Protein AF-A0A0G1K7I0-F1 (afdb_monomer_lite)

InterPro domains:
  IPR000612 Proteolipid membrane potential modulator [PF01679] (35-81)
  IPR000612 Proteolipid membrane potential modulator [PS01309] (39-54)
  IPR000612 Proteolipid membrane potential modulator [PTHR21659] (35-82)

Structure (mmCIF, N/CA/C/O backbone):
data_AF-A0A0G1K7I0-F1
#
_entry.id   AF-A0A0G1K7I0-F1
#
loop_
_atom_site.group_PDB
_atom_site.id
_atom_site.type_symbol
_atom_site.label_atom_id
_atom_site.label_alt_id
_atom_site.label_comp_id
_atom_site.label_asym_id
_atom_site.label_entity_id
_atom_site.label_seq_id
_atom_site.pdbx_PDB_ins_code
_atom_site.Cartn_x
_atom_site.Cartn_y
_atom_site.Cartn_z
_atom_site.occupancy
_atom_site.B_iso_or_equiv
_atom_site.auth_seq_id
_atom_site.auth_comp_id
_atom_site.auth_asym_id
_atom_site.auth_atom_id
_atom_site.pdbx_PDB_model_num
ATOM 1 N N . MET A 1 1 ? -21.932 -32.136 45.392 1.00 65.19 1 MET A N 1
ATOM 2 C CA . MET A 1 1 ? -20.816 -32.477 44.482 1.00 65.19 1 MET A CA 1
ATOM 3 C C . MET A 1 1 ? -20.945 -31.786 43.116 1.00 65.19 1 MET A C 1
ATOM 5 O O . MET A 1 1 ? -20.117 -30.946 42.817 1.00 65.19 1 MET A O 1
ATOM 9 N N . GLN A 1 2 ? -22.032 -31.997 42.363 1.00 74.75 2 GLN A N 1
ATOM 10 C CA . GLN A 1 2 ? -22.231 -31.578 40.954 1.00 74.75 2 GLN A CA 1
ATOM 11 C C . GLN A 1 2 ? -21.987 -30.095 40.567 1.00 74.75 2 GLN A C 1
ATOM 13 O O . GLN A 1 2 ? -21.654 -29.802 39.424 1.00 74.75 2 GLN A O 1
ATOM 18 N N . ARG A 1 3 ? -22.173 -29.128 41.481 1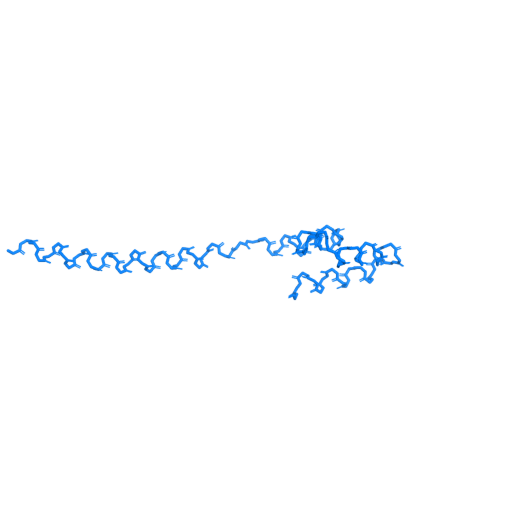.00 74.81 3 ARG A N 1
ATOM 19 C CA . ARG A 1 3 ? -22.049 -27.688 41.157 1.00 74.81 3 ARG A CA 1
ATOM 20 C C . ARG A 1 3 ? -20.598 -27.238 40.964 1.00 74.81 3 ARG A C 1
ATOM 22 O O . ARG A 1 3 ? -20.356 -26.265 40.264 1.00 74.81 3 ARG A O 1
ATOM 29 N N . ILE A 1 4 ? -19.654 -27.930 41.594 1.00 70.00 4 ILE A N 1
ATOM 30 C CA . ILE A 1 4 ? -18.238 -27.550 41.607 1.00 70.00 4 ILE A CA 1
ATOM 31 C C . ILE A 1 4 ? -17.578 -27.968 40.283 1.00 70.00 4 ILE A C 1
ATOM 33 O O . ILE A 1 4 ? -16.831 -27.192 39.692 1.00 70.00 4 ILE A O 1
ATOM 37 N N . ASP A 1 5 ? -17.963 -29.129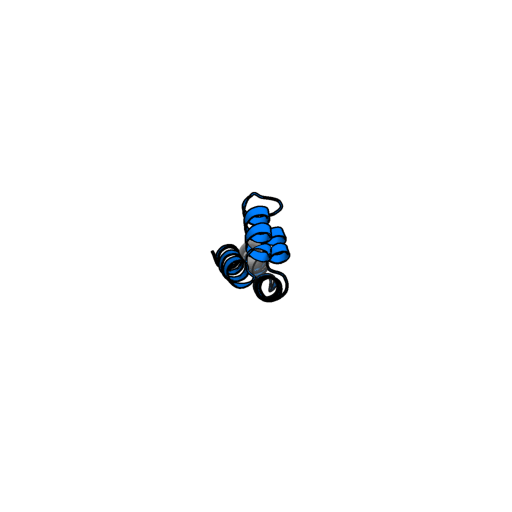 39.753 1.00 82.69 5 ASP A N 1
ATOM 38 C CA . ASP A 1 5 ? -17.485 -29.647 38.466 1.00 82.69 5 ASP A CA 1
ATOM 39 C C . ASP A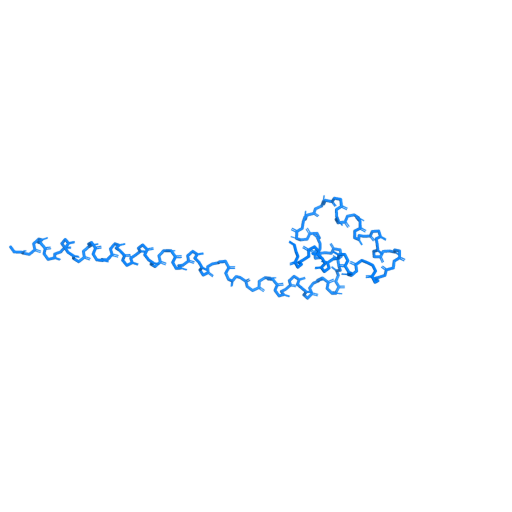 1 5 ? -17.915 -28.741 37.297 1.00 82.69 5 ASP A C 1
ATOM 41 O O . ASP A 1 5 ? -17.107 -28.393 36.437 1.00 82.69 5 ASP A O 1
ATOM 45 N N . ASN A 1 6 ? -19.158 -28.245 37.324 1.00 77.56 6 ASN A N 1
ATOM 46 C CA . ASN A 1 6 ? -19.679 -27.311 36.317 1.00 77.56 6 ASN A CA 1
ATOM 47 C C . ASN A 1 6 ? -18.974 -25.941 36.340 1.00 77.56 6 ASN A C 1
ATOM 49 O O . ASN A 1 6 ? -18.795 -25.315 35.295 1.00 77.56 6 ASN A O 1
ATOM 53 N N . ILE A 1 7 ? -18.560 -25.463 37.518 1.00 81.88 7 ILE A N 1
ATOM 54 C CA . ILE A 1 7 ? -17.826 -24.195 37.658 1.00 81.88 7 ILE A CA 1
ATOM 55 C C . ILE A 1 7 ? -16.418 -24.328 37.062 1.00 81.88 7 ILE A C 1
ATOM 57 O O . ILE A 1 7 ? -15.992 -23.453 36.308 1.00 81.88 7 ILE A O 1
ATOM 61 N N . ASN A 1 8 ? -15.728 -25.441 37.324 1.00 79.50 8 ASN A N 1
ATOM 62 C CA . ASN A 1 8 ? -14.392 -25.703 36.781 1.00 79.50 8 ASN A CA 1
ATOM 63 C C . ASN A 1 8 ? -14.397 -25.787 35.245 1.00 79.50 8 ASN A C 1
ATOM 65 O O . ASN A 1 8 ? -13.515 -25.230 34.589 1.00 79.50 8 ASN A O 1
ATOM 69 N N . ILE A 1 9 ? -15.427 -26.416 34.670 1.00 82.56 9 ILE A N 1
ATOM 70 C CA . ILE A 1 9 ? -15.610 -26.500 33.215 1.00 82.56 9 ILE A CA 1
ATOM 71 C C . ILE A 1 9 ? -15.856 -25.110 32.611 1.00 82.56 9 ILE A C 1
ATOM 73 O O . ILE A 1 9 ? -15.220 -24.765 31.619 1.00 82.56 9 ILE A O 1
ATOM 77 N N . ASN A 1 10 ? -16.702 -24.272 33.219 1.00 85.00 10 ASN A N 1
ATOM 78 C CA . ASN A 1 10 ? -16.984 -22.925 32.708 1.00 85.00 10 ASN A CA 1
ATOM 79 C C . ASN A 1 10 ? -15.768 -21.989 32.760 1.00 85.00 10 ASN A C 1
ATOM 81 O O . ASN A 1 10 ? -15.579 -21.188 31.848 1.00 85.00 10 ASN A O 1
ATOM 85 N N . ILE A 1 11 ? -14.927 -22.094 33.792 1.00 83.06 11 ILE A N 1
ATOM 86 C CA . ILE A 1 11 ? -13.697 -21.292 33.908 1.00 83.06 11 ILE A CA 1
ATOM 87 C C . ILE A 1 11 ? -12.674 -21.723 32.847 1.00 83.06 11 ILE A C 1
ATOM 89 O O . ILE A 1 11 ? -12.066 -20.874 32.193 1.00 83.06 11 ILE A O 1
ATOM 93 N N . SER A 1 12 ? -12.524 -23.033 32.625 1.00 87.75 12 SER A N 1
ATOM 94 C CA . SER A 1 12 ? -11.671 -23.574 31.561 1.00 87.75 12 SER A CA 1
ATOM 95 C C . SER A 1 12 ? -12.176 -23.161 30.173 1.00 87.75 12 SER A C 1
ATOM 97 O O . SER A 1 12 ? -11.403 -22.684 29.340 1.00 87.75 12 SER A O 1
ATOM 99 N N . LEU A 1 13 ? -13.490 -23.239 29.954 1.00 84.69 13 LEU A N 1
ATOM 100 C CA . LEU A 1 13 ? -14.122 -22.874 28.693 1.00 84.69 13 LEU A CA 1
ATOM 101 C C . LEU A 1 13 ? -14.043 -21.365 28.424 1.00 84.69 13 LEU A C 1
ATOM 103 O O . LEU A 1 13 ? -13.745 -20.979 27.301 1.00 84.69 13 LEU A O 1
ATOM 107 N N . ALA A 1 14 ? -14.211 -20.505 29.432 1.00 88.75 14 ALA A N 1
ATOM 108 C CA . ALA A 1 14 ? -14.036 -19.057 29.292 1.00 88.75 14 ALA A CA 1
ATOM 109 C C . ALA A 1 14 ? -12.597 -18.677 28.895 1.00 88.75 14 ALA A C 1
ATOM 111 O O . ALA A 1 14 ? -12.401 -17.803 28.050 1.00 88.75 14 ALA A O 1
ATOM 112 N N . GLY A 1 15 ? -11.590 -19.362 29.450 1.00 88.38 15 GLY A N 1
ATOM 113 C CA . GLY A 1 15 ? -10.190 -19.189 29.052 1.00 88.38 15 GLY A CA 1
ATOM 114 C C . GLY A 1 15 ? -9.948 -19.578 27.592 1.00 88.38 15 GLY A C 1
ATOM 115 O O . GLY A 1 15 ? -9.317 -18.828 26.848 1.00 88.38 15 GLY A O 1
ATOM 116 N N . ILE A 1 16 ? -10.515 -20.706 27.157 1.00 88.25 16 ILE A N 1
ATOM 117 C CA . ILE A 1 16 ? -10.427 -21.175 25.768 1.00 88.25 16 ILE A CA 1
ATOM 118 C C . ILE A 1 16 ? -11.158 -20.219 24.817 1.00 88.25 16 ILE A C 1
ATOM 120 O O . ILE A 1 16 ? -10.614 -19.868 23.776 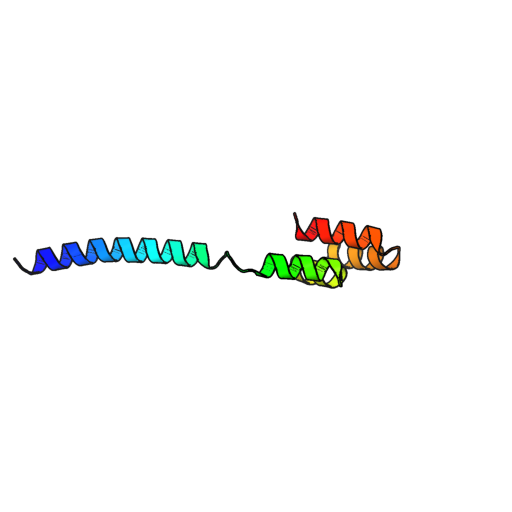1.00 88.25 16 ILE A O 1
ATOM 124 N N . GLN A 1 17 ? -12.351 -19.745 25.181 1.00 91.44 17 GLN A N 1
ATOM 125 C CA . GLN A 1 17 ? -13.118 -18.782 24.384 1.00 91.44 17 GLN A CA 1
ATOM 126 C C . GLN A 1 17 ? -12.369 -17.452 24.232 1.00 91.44 17 GLN A C 1
ATOM 128 O O . GLN A 1 17 ? -12.352 -16.879 23.145 1.00 91.44 17 GLN A O 1
ATOM 133 N N . LYS A 1 18 ? -11.679 -16.991 25.283 1.00 91.56 18 LYS A N 1
ATOM 134 C CA . LYS A 1 18 ? -10.826 -15.799 25.221 1.00 91.56 18 LYS A CA 1
ATOM 135 C C . LYS A 1 18 ? -9.653 -15.989 24.254 1.00 91.56 18 LYS A C 1
ATOM 137 O O . LYS A 1 18 ? -9.450 -15.155 23.379 1.00 91.56 18 LYS A O 1
ATOM 142 N N . VAL A 1 19 ? -8.943 -17.115 24.356 1.00 91.50 19 VAL A N 1
ATOM 143 C CA . VAL A 1 19 ? -7.842 -17.460 23.439 1.00 91.50 19 VAL A CA 1
ATOM 144 C C . VAL A 1 19 ? -8.341 -17.592 21.997 1.00 91.50 19 VAL A C 1
ATOM 146 O O . VAL A 1 19 ? -7.706 -17.081 21.080 1.00 91.50 19 VAL A O 1
ATOM 149 N N . MET A 1 20 ? -9.498 -18.221 21.778 1.00 89.06 20 MET A N 1
ATOM 150 C CA . MET A 1 20 ? -10.122 -18.320 20.454 1.00 89.06 20 MET A CA 1
ATOM 151 C C . MET A 1 20 ? -10.510 -16.945 19.895 1.00 89.06 20 MET A C 1
ATOM 153 O O . MET A 1 20 ? -10.331 -16.712 18.700 1.00 89.06 20 MET A O 1
ATOM 157 N N . GLY A 1 21 ? -10.992 -16.025 20.736 1.00 92.31 21 GLY A N 1
ATOM 158 C CA . GLY A 1 21 ? -11.265 -14.638 20.357 1.00 92.31 21 GLY A CA 1
ATOM 159 C C . GLY A 1 21 ? -9.999 -13.886 19.938 1.00 92.31 21 GLY A C 1
ATOM 160 O O . GLY A 1 21 ? -9.966 -13.300 18.856 1.00 92.31 21 GLY A O 1
ATOM 161 N N . ASP A 1 22 ? -8.934 -13.981 20.737 1.00 91.50 22 ASP A N 1
ATOM 162 C CA . ASP A 1 22 ? -7.638 -13.353 20.447 1.00 91.50 22 ASP A CA 1
ATOM 163 C C . ASP A 1 22 ? -7.009 -13.914 19.158 1.00 91.50 22 ASP A C 1
ATOM 165 O O . ASP A 1 22 ? -6.456 -13.169 18.346 1.00 91.50 22 ASP A O 1
ATOM 169 N N . ILE A 1 23 ? -7.137 -15.225 18.921 1.00 89.81 23 ILE A N 1
ATOM 170 C CA . ILE A 1 23 ? -6.686 -15.877 17.685 1.00 89.81 23 ILE A CA 1
ATOM 171 C C . ILE A 1 23 ? -7.526 -15.417 16.493 1.00 89.81 23 ILE A C 1
ATOM 173 O O . ILE A 1 23 ? -6.965 -15.046 15.469 1.00 89.81 23 ILE A O 1
ATOM 177 N N . SER A 1 24 ? -8.853 -15.381 16.610 1.00 88.50 24 SER A N 1
ATOM 178 C CA . SER A 1 24 ? -9.737 -14.970 15.508 1.00 88.50 24 SER A CA 1
ATOM 179 C C . SER A 1 24 ? -9.478 -13.523 15.081 1.00 88.50 24 SER A C 1
ATOM 181 O O . SER A 1 24 ? -9.443 -13.222 13.889 1.00 88.50 24 SER A O 1
ATOM 183 N N . LEU A 1 25 ? -9.214 -12.639 16.047 1.00 84.44 25 LEU A N 1
ATOM 184 C CA . LEU A 1 25 ? -8.850 -11.245 15.795 1.00 84.44 25 LEU A CA 1
ATOM 185 C C . LEU A 1 25 ? -7.459 -11.127 15.153 1.00 84.44 25 LEU A C 1
ATOM 187 O O . LEU A 1 25 ? -7.246 -10.313 14.260 1.00 84.44 25 LEU A O 1
ATOM 191 N N . ARG A 1 26 ? -6.512 -11.983 15.544 1.00 84.12 26 ARG A N 1
ATOM 192 C CA . ARG A 1 26 ? -5.198 -12.063 14.895 1.00 84.12 26 ARG A CA 1
ATOM 193 C C . ARG A 1 26 ? -5.231 -12.724 13.525 1.00 84.12 26 ARG A C 1
ATOM 195 O O . ARG A 1 26 ? -4.317 -12.504 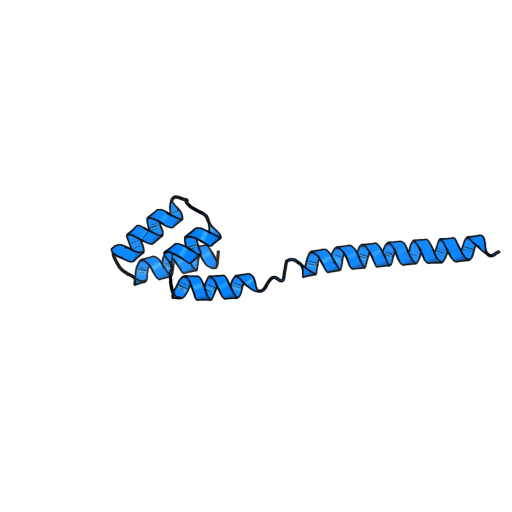12.748 1.00 84.12 26 ARG A O 1
ATOM 202 N N . LEU A 1 27 ? -6.238 -13.513 13.184 1.00 80.25 27 LEU A N 1
ATOM 203 C CA . LEU A 1 27 ? -6.347 -14.107 11.851 1.00 80.25 27 LEU A CA 1
ATOM 204 C C . LEU A 1 27 ? -7.108 -13.199 10.873 1.00 80.25 27 LEU A C 1
ATOM 206 O O . LEU A 1 27 ? -6.855 -13.270 9.676 1.00 80.25 27 LEU A O 1
ATOM 210 N N . SER A 1 28 ? -7.963 -12.288 11.352 1.00 79.94 28 SER A N 1
ATOM 211 C CA . SER A 1 28 ? -8.712 -11.361 10.487 1.00 79.94 28 SER A CA 1
ATOM 212 C C . SER A 1 28 ? -7.841 -10.306 9.789 1.00 79.94 28 SER A C 1
ATOM 214 O O . SER A 1 28 ? -8.213 -9.831 8.718 1.00 79.94 28 SER A O 1
ATOM 216 N N . HIS A 1 29 ? -6.667 -9.969 10.341 1.00 70.88 29 HIS A N 1
ATOM 217 C CA . HIS A 1 29 ? -5.709 -9.066 9.684 1.00 70.88 29 HIS A CA 1
ATOM 218 C C . HIS A 1 29 ? -4.875 -9.743 8.580 1.00 70.88 29 HIS A C 1
ATOM 220 O O . HIS A 1 29 ? -4.245 -9.040 7.795 1.00 70.88 29 HIS A O 1
ATOM 226 N N . LEU A 1 30 ? -4.895 -11.082 8.469 1.00 69.31 30 LEU A N 1
ATOM 227 C CA . LEU A 1 30 ? -4.200 -11.836 7.412 1.00 69.31 30 LEU A CA 1
ATOM 228 C C . LEU A 1 30 ? -4.997 -11.808 6.096 1.00 69.31 30 LEU A C 1
ATOM 230 O O . LEU A 1 30 ? -5.210 -12.832 5.447 1.00 69.31 30 LEU A O 1
ATOM 234 N N . SER A 1 31 ? -5.498 -10.634 5.720 1.00 68.69 31 SER A N 1
ATOM 235 C CA . SER A 1 31 ? -6.225 -10.444 4.471 1.00 68.69 31 SER A CA 1
ATOM 236 C C . SER A 1 31 ? -5.240 -10.399 3.306 1.00 68.69 31 SER A C 1
ATOM 238 O O . SER A 1 31 ? -4.315 -9.592 3.299 1.00 68.69 31 SER A O 1
ATOM 240 N N . GLY A 1 32 ? -5.469 -11.217 2.274 1.00 66.00 32 GLY A N 1
ATOM 241 C CA . GLY A 1 32 ? -4.660 -11.263 1.045 1.00 66.00 32 GLY A CA 1
ATOM 242 C C . GLY A 1 32 ? -4.694 -9.990 0.180 1.00 66.00 32 GLY A C 1
ATOM 243 O O . GLY A 1 32 ? -4.193 -10.001 -0.944 1.00 66.00 32 GLY A O 1
ATOM 244 N N . ASN A 1 33 ? -5.279 -8.899 0.679 1.00 68.88 33 ASN A N 1
ATOM 245 C CA . ASN A 1 33 ? -5.394 -7.622 -0.021 1.00 68.88 33 ASN A CA 1
ATOM 246 C C . ASN A 1 33 ? -4.039 -6.991 -0.366 1.00 68.88 33 ASN A C 1
ATOM 248 O O . ASN A 1 33 ? -3.947 -6.292 -1.371 1.00 68.88 33 ASN A O 1
ATOM 252 N N . ASP A 1 34 ? -2.980 -7.257 0.400 1.00 70.94 34 ASP A N 1
ATOM 253 C CA . ASP A 1 34 ? -1.669 -6.647 0.144 1.00 70.94 34 ASP A CA 1
ATOM 254 C C . ASP A 1 34 ? -1.070 -7.085 -1.200 1.00 70.94 34 ASP A C 1
ATOM 256 O O . ASP A 1 34 ? -0.505 -6.270 -1.930 1.00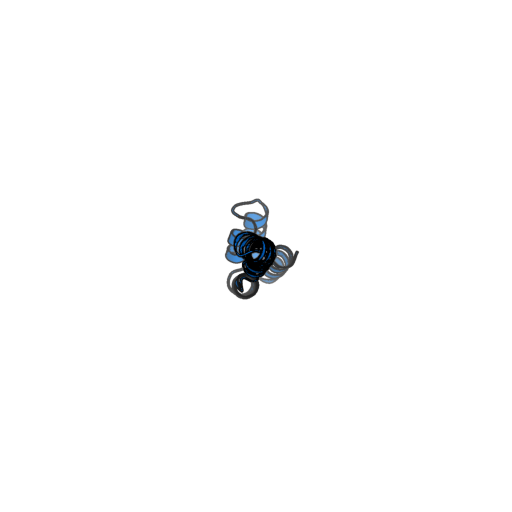 70.94 34 ASP A O 1
ATOM 260 N N . VAL A 1 35 ? -1.286 -8.343 -1.600 1.00 78.00 35 VAL A N 1
ATOM 261 C CA . VAL A 1 35 ? -0.841 -8.850 -2.909 1.00 78.00 35 VAL A CA 1
ATOM 262 C C . VAL A 1 35 ? -1.643 -8.209 -4.042 1.00 78.00 35 VAL A C 1
ATOM 264 O O . VAL A 1 35 ? -1.080 -7.835 -5.072 1.00 78.00 35 VAL A O 1
ATOM 267 N N . ALA A 1 36 ? -2.950 -8.021 -3.843 1.00 79.12 36 ALA A N 1
ATOM 268 C CA . ALA A 1 36 ? -3.805 -7.350 -4.815 1.00 79.12 36 ALA A CA 1
ATOM 269 C C . ALA A 1 36 ? -3.373 -5.890 -5.037 1.00 79.12 36 ALA A C 1
ATOM 271 O O . ALA A 1 36 ? -3.322 -5.444 -6.182 1.00 79.12 36 ALA A O 1
ATOM 272 N N . PHE A 1 37 ? -2.984 -5.167 -3.979 1.00 74.50 37 PHE A N 1
ATOM 273 C CA . PHE A 1 37 ? -2.476 -3.795 -4.091 1.00 74.50 37 PHE A CA 1
ATOM 274 C C . PHE A 1 37 ? -1.146 -3.701 -4.840 1.00 74.50 37 PHE A C 1
ATOM 276 O O . PHE A 1 37 ? -0.963 -2.770 -5.623 1.00 74.50 37 PHE A O 1
ATOM 283 N N . ILE A 1 38 ? -0.246 -4.669 -4.656 1.00 78.50 38 ILE A N 1
ATOM 284 C CA . ILE A 1 38 ? 1.031 -4.722 -5.381 1.00 78.50 38 ILE A CA 1
ATOM 285 C C . ILE A 1 38 ? 0.796 -4.923 -6.884 1.00 78.50 38 ILE A C 1
ATOM 287 O O . ILE A 1 38 ? 1.387 -4.219 -7.702 1.00 78.50 38 ILE A O 1
ATOM 291 N N . ILE A 1 39 ? -0.107 -5.833 -7.263 1.00 83.94 39 ILE A N 1
ATOM 292 C CA . ILE A 1 39 ? -0.472 -6.055 -8.672 1.00 83.94 39 ILE A CA 1
ATOM 293 C C . ILE A 1 39 ? -1.113 -4.790 -9.262 1.00 83.94 39 ILE A C 1
ATOM 295 O O . ILE A 1 39 ? -0.784 -4.381 -10.378 1.00 83.94 39 ILE A O 1
ATOM 299 N N . LEU A 1 40 ? -1.992 -4.134 -8.498 1.00 81.19 40 LEU A N 1
ATOM 300 C CA . LEU A 1 40 ? -2.637 -2.893 -8.917 1.00 81.19 40 LEU A CA 1
ATOM 301 C C . LEU A 1 40 ? -1.631 -1.749 -9.113 1.00 81.19 40 LEU A C 1
ATOM 303 O O . LEU A 1 40 ? -1.796 -0.962 -10.042 1.00 81.19 40 LEU A O 1
ATOM 307 N N . ALA A 1 41 ? -0.590 -1.668 -8.278 1.00 80.25 41 ALA A N 1
ATOM 308 C CA . ALA A 1 41 ? 0.441 -0.632 -8.359 1.00 80.25 41 ALA A CA 1
ATOM 309 C C . ALA A 1 41 ? 1.251 -0.709 -9.655 1.00 80.25 41 ALA A C 1
ATOM 311 O O . ALA A 1 41 ? 1.585 0.329 -10.218 1.00 80.25 41 ALA A O 1
ATOM 312 N N . ILE A 1 42 ? 1.494 -1.923 -10.154 1.00 80.88 42 ILE A N 1
ATOM 313 C CA . ILE A 1 42 ? 2.223 -2.155 -11.405 1.00 80.88 42 ILE A CA 1
ATOM 314 C C . ILE A 1 42 ? 1.357 -1.793 -12.621 1.00 80.88 42 ILE A C 1
ATOM 316 O O . ILE A 1 42 ? 1.845 -1.166 -13.561 1.00 80.88 42 ILE A O 1
ATOM 320 N N . ILE A 1 43 ? 0.071 -2.168 -12.612 1.00 83.25 43 ILE A N 1
ATOM 321 C CA . ILE A 1 43 ? -0.841 -1.964 -13.751 1.00 83.25 43 ILE A CA 1
ATOM 322 C C . ILE A 1 43 ? -1.317 -0.507 -13.838 1.00 83.25 43 ILE A C 1
ATOM 324 O O . ILE A 1 43 ? -1.235 0.101 -14.904 1.00 83.25 43 ILE A O 1
ATOM 328 N N . LEU A 1 44 ? -1.807 0.062 -12.732 1.00 84.00 44 LEU A N 1
ATOM 329 C CA . LEU A 1 44 ? -2.282 1.444 -12.647 1.00 84.00 44 LEU A CA 1
ATOM 330 C C . LEU A 1 44 ? -1.754 2.113 -11.359 1.00 84.00 44 LEU A C 1
ATOM 332 O O . LEU A 1 44 ? -2.463 2.159 -10.343 1.00 84.00 44 LEU A O 1
ATOM 336 N N . PRO A 1 45 ? -0.539 2.701 -11.399 1.00 80.69 45 PRO A N 1
ATOM 337 C CA . PRO A 1 45 ? 0.078 3.317 -10.225 1.00 80.69 45 PRO A CA 1
ATOM 338 C C . PRO A 1 45 ? -0.799 4.371 -9.518 1.00 80.69 45 PRO A C 1
ATOM 340 O O . PRO A 1 45 ? -0.856 4.351 -8.285 1.00 80.69 45 PRO A O 1
ATOM 343 N N . PRO A 1 46 ? -1.550 5.252 -10.219 1.00 83.25 46 PRO A N 1
ATOM 344 C CA . PRO A 1 46 ? -2.402 6.238 -9.556 1.00 83.25 46 PRO A CA 1
ATOM 345 C C . PRO A 1 46 ? -3.529 5.610 -8.733 1.00 83.25 46 PRO A C 1
ATOM 347 O O . PRO A 1 46 ? -3.872 6.133 -7.678 1.00 83.25 46 PRO A O 1
ATOM 350 N N . ILE A 1 47 ? -4.093 4.482 -9.180 1.00 85.62 47 ILE A N 1
ATOM 351 C CA . ILE A 1 47 ? -5.210 3.824 -8.486 1.00 85.62 47 ILE A CA 1
ATOM 352 C C . ILE A 1 47 ? -4.715 3.112 -7.230 1.00 85.62 47 ILE A C 1
ATOM 354 O O . ILE A 1 47 ? -5.368 3.187 -6.193 1.00 85.62 47 ILE A O 1
ATOM 358 N N . ALA A 1 48 ? -3.551 2.464 -7.283 1.00 85.44 48 ALA A N 1
ATOM 359 C CA . ALA A 1 48 ? -2.984 1.835 -6.094 1.00 85.44 48 ALA A CA 1
ATOM 360 C C . ALA A 1 48 ? -2.679 2.860 -4.992 1.00 85.44 48 ALA A C 1
ATOM 362 O O . ALA A 1 48 ? -3.042 2.644 -3.837 1.00 85.44 48 ALA A O 1
ATOM 363 N N . VAL A 1 49 ? -2.098 4.011 -5.356 1.00 85.88 49 VAL A N 1
ATOM 364 C CA . VAL A 1 49 ? -1.860 5.117 -4.413 1.00 85.88 49 VAL A CA 1
ATOM 365 C C . VAL A 1 49 ? -3.183 5.690 -3.902 1.00 85.88 49 VAL A C 1
ATOM 367 O O . VAL A 1 49 ? -3.335 5.877 -2.699 1.00 85.88 49 VAL A O 1
ATOM 370 N N . LEU A 1 50 ? -4.181 5.883 -4.771 1.00 88.81 50 LEU A N 1
ATOM 371 C CA . LEU A 1 50 ? -5.512 6.344 -4.364 1.00 88.81 50 LEU A CA 1
ATOM 372 C C . LEU A 1 50 ? -6.155 5.428 -3.315 1.00 88.81 50 LEU A C 1
ATOM 374 O O . LEU A 1 50 ? -6.737 5.914 -2.353 1.00 88.81 50 LEU A O 1
ATOM 378 N N . LEU A 1 51 ? -6.058 4.111 -3.482 1.00 84.62 51 LEU A N 1
ATOM 379 C CA . LEU A 1 51 ? -6.653 3.165 -2.539 1.00 84.62 51 LEU A CA 1
ATOM 380 C C . LEU A 1 51 ? -5.850 3.038 -1.237 1.00 84.62 51 LEU A C 1
ATOM 382 O O . LEU A 1 51 ? -6.432 2.713 -0.205 1.00 84.62 51 LEU A O 1
ATOM 386 N N . LYS A 1 52 ? -4.535 3.297 -1.268 1.00 83.06 52 LYS A N 1
ATOM 387 C CA . LYS A 1 52 ? -3.665 3.188 -0.088 1.00 83.06 52 LYS A CA 1
ATOM 388 C C . LYS A 1 52 ? -3.679 4.446 0.782 1.00 83.06 52 LYS A C 1
ATOM 390 O O . LYS A 1 52 ? -3.755 4.331 2.001 1.00 83.06 52 LYS A O 1
ATOM 395 N N . VAL A 1 53 ? -3.624 5.632 0.172 1.00 83.25 53 VAL A N 1
ATOM 396 C CA . VAL A 1 53 ? -3.531 6.922 0.886 1.00 83.25 53 VAL A CA 1
ATOM 397 C C . VAL A 1 53 ? -4.699 7.876 0.618 1.00 83.25 53 VAL A C 1
ATOM 399 O O . VAL A 1 53 ? -4.741 8.957 1.202 1.00 83.25 53 VAL A O 1
ATOM 402 N N . GLY A 1 54 ? -5.660 7.516 -0.236 1.00 84.38 54 GLY A N 1
ATOM 403 C CA . GLY A 1 54 ? -6.808 8.364 -0.575 1.00 84.38 54 GLY A CA 1
ATOM 404 C C . GLY A 1 54 ? -6.483 9.501 -1.555 1.00 84.38 54 GLY A C 1
ATOM 405 O O . GLY A 1 54 ? -5.417 9.552 -2.168 1.00 84.38 54 GLY A O 1
ATOM 406 N N . LEU A 1 55 ? -7.420 10.448 -1.693 1.00 85.12 55 LEU A N 1
ATOM 407 C CA . LEU A 1 55 ? -7.286 11.684 -2.487 1.00 85.12 55 LEU A CA 1
ATOM 408 C C . LEU A 1 55 ? -6.406 12.718 -1.765 1.00 85.12 55 LEU A C 1
ATOM 410 O O . LEU A 1 55 ? -6.854 13.799 -1.387 1.00 85.12 55 LEU A O 1
ATOM 414 N N . THR A 1 56 ? -5.145 12.373 -1.540 1.00 87.31 56 THR A N 1
ATOM 415 C CA . THR A 1 56 ? -4.167 13.243 -0.875 1.00 87.31 56 THR A CA 1
ATOM 416 C C . THR A 1 56 ? -3.162 13.814 -1.871 1.00 87.31 56 THR A C 1
ATOM 418 O O . THR A 1 56 ? -3.135 13.450 -3.046 1.00 87.31 56 THR A O 1
ATOM 421 N N . THR A 1 57 ? -2.288 14.707 -1.407 1.00 86.31 57 THR A N 1
ATOM 422 C CA . THR A 1 57 ? -1.195 15.271 -2.216 1.00 86.31 57 THR A CA 1
ATOM 423 C C . THR A 1 57 ? -0.324 14.186 -2.862 1.00 86.31 57 THR A C 1
ATOM 425 O O . THR A 1 57 ? 0.127 14.371 -3.986 1.00 86.31 57 THR A O 1
ATOM 428 N N . GLN A 1 58 ? -0.146 13.030 -2.211 1.00 85.88 58 GLN A N 1
ATOM 429 C CA . GLN A 1 58 ? 0.617 11.894 -2.750 1.00 85.88 58 GLN A CA 1
ATOM 430 C C . GLN A 1 58 ? -0.029 11.311 -4.020 1.00 85.88 58 GLN A C 1
ATOM 432 O O . GLN A 1 58 ? 0.669 11.007 -4.984 1.00 85.88 58 GLN A O 1
ATOM 437 N N . PHE A 1 59 ? -1.365 11.231 -4.076 1.00 87.38 59 PHE A N 1
ATOM 438 C CA . PHE A 1 59 ? -2.083 10.818 -5.286 1.00 87.38 59 PHE A CA 1
ATOM 439 C C . PHE A 1 59 ? -1.824 11.786 -6.446 1.00 87.38 59 PHE A C 1
ATOM 441 O O . PHE A 1 59 ? -1.468 11.358 -7.543 1.00 87.38 59 PHE A O 1
ATOM 448 N N . TRP A 1 60 ? -1.934 13.093 -6.197 1.00 85.38 60 TRP A N 1
ATOM 449 C CA . TRP A 1 60 ? -1.714 14.113 -7.225 1.00 85.38 60 TRP A CA 1
ATOM 450 C C . TRP A 1 60 ? -0.263 14.155 -7.711 1.00 85.38 60 TRP A C 1
ATOM 452 O O . TRP A 1 60 ? -0.029 14.266 -8.914 1.00 85.38 60 TRP A O 1
ATOM 462 N N . ILE A 1 61 ? 0.705 13.986 -6.804 1.00 85.88 61 ILE A N 1
ATOM 463 C CA . ILE A 1 61 ? 2.122 13.818 -7.153 1.00 85.88 61 ILE A CA 1
ATOM 464 C C . ILE A 1 61 ? 2.283 12.599 -8.062 1.00 85.88 61 ILE A C 1
ATOM 466 O O . ILE A 1 61 ? 2.906 12.709 -9.115 1.00 85.88 61 ILE A O 1
ATOM 470 N N . ASN A 1 62 ? 1.668 11.463 -7.721 1.00 84.19 62 ASN A N 1
ATOM 471 C CA . ASN A 1 62 ? 1.788 10.253 -8.526 1.00 84.19 62 ASN A CA 1
ATOM 472 C C . ASN A 1 62 ? 1.164 10.395 -9.925 1.00 84.19 62 ASN A C 1
ATOM 474 O O . ASN A 1 62 ? 1.715 9.893 -10.904 1.00 84.19 62 ASN A O 1
ATOM 478 N N . VAL A 1 63 ? 0.046 11.117 -10.047 1.00 84.75 63 VAL A N 1
ATOM 479 C CA . VAL A 1 63 ? -0.584 11.438 -11.339 1.00 84.75 63 VAL A CA 1
ATOM 480 C C . VAL A 1 63 ? 0.339 12.306 -12.197 1.00 84.75 63 VAL A C 1
ATOM 482 O O . VAL A 1 63 ? 0.562 11.990 -13.364 1.00 84.75 63 VAL A O 1
ATOM 485 N N . ILE A 1 64 ? 0.927 13.358 -11.621 1.00 87.06 64 ILE A N 1
ATOM 486 C CA . ILE A 1 64 ? 1.863 14.244 -12.329 1.00 87.06 64 ILE A CA 1
ATOM 487 C C . ILE A 1 64 ? 3.120 13.477 -12.754 1.00 87.06 64 ILE A C 1
ATOM 489 O O . ILE A 1 64 ? 3.549 13.598 -13.901 1.00 87.06 64 ILE A O 1
ATOM 493 N N . LEU A 1 65 ? 3.684 12.650 -11.867 1.00 84.81 65 LEU A N 1
ATOM 494 C CA . LEU A 1 65 ? 4.843 11.816 -12.182 1.00 84.81 65 LEU A CA 1
ATOM 495 C C . LEU A 1 65 ? 4.522 10.834 -13.308 1.00 84.81 65 LEU A C 1
ATOM 497 O O . LEU A 1 65 ? 5.301 10.749 -14.245 1.00 84.81 65 LEU A O 1
ATOM 501 N N . THR A 1 66 ? 3.362 10.170 -13.272 1.00 82.81 66 THR A N 1
ATOM 502 C CA . THR A 1 66 ? 2.937 9.223 -14.319 1.00 82.81 66 THR A CA 1
ATOM 503 C C . THR A 1 66 ? 2.806 9.902 -15.690 1.00 82.81 66 THR A C 1
ATOM 505 O O . THR A 1 66 ? 3.131 9.286 -16.703 1.00 82.81 66 THR A O 1
ATOM 508 N N . ILE A 1 67 ? 2.384 11.173 -15.734 1.00 80.88 67 ILE A N 1
ATOM 509 C CA . ILE A 1 67 ? 2.272 11.965 -16.973 1.00 80.88 67 ILE A CA 1
ATOM 510 C C . ILE A 1 67 ? 3.644 12.468 -17.463 1.00 80.88 67 ILE A C 1
ATOM 512 O O . ILE A 1 67 ? 3.885 12.487 -18.668 1.00 80.88 67 ILE A O 1
ATOM 516 N N . LEU A 1 68 ? 4.557 12.851 -16.560 1.00 82.50 68 LEU A N 1
ATOM 517 C CA . LEU A 1 68 ? 5.927 13.282 -16.898 1.00 82.50 68 LEU A CA 1
ATOM 518 C C . LEU A 1 68 ? 6.857 12.115 -17.276 1.00 82.50 68 LEU A C 1
ATOM 520 O O . LEU A 1 68 ? 7.871 12.320 -17.942 1.00 82.50 68 LEU A O 1
ATOM 524 N N . GLY A 1 69 ? 6.518 10.894 -16.867 1.00 76.12 69 GLY A N 1
ATOM 525 C CA . GLY A 1 69 ? 7.199 9.662 -17.240 1.00 76.12 69 GLY A CA 1
ATOM 526 C C . GLY A 1 69 ? 6.692 8.481 -16.415 1.00 76.12 69 GLY A C 1
ATOM 527 O O . GLY A 1 69 ? 6.584 8.549 -15.197 1.00 76.12 69 GLY A O 1
ATOM 528 N N . VAL A 1 70 ? 6.425 7.342 -17.053 1.00 74.56 70 VAL A N 1
ATOM 529 C CA . VAL A 1 70 ? 5.849 6.178 -16.352 1.00 74.56 70 VAL A CA 1
ATOM 530 C C . VAL A 1 70 ? 6.763 5.665 -15.226 1.00 74.56 70 VAL A C 1
ATOM 532 O O . VAL A 1 70 ? 6.281 5.287 -14.162 1.00 74.56 70 VAL A O 1
ATOM 535 N N . ILE A 1 71 ? 8.085 5.700 -15.425 1.00 82.50 71 ILE A N 1
ATOM 536 C CA . ILE A 1 71 ? 9.080 5.160 -14.482 1.00 82.50 71 ILE A CA 1
ATOM 537 C C . ILE A 1 71 ? 9.064 5.864 -13.108 1.00 82.50 71 ILE A C 1
ATOM 539 O O . ILE A 1 71 ? 8.929 5.160 -12.106 1.00 82.50 71 ILE A O 1
ATOM 543 N N . PRO A 1 72 ? 9.176 7.206 -12.995 1.00 84.81 72 PRO A N 1
ATOM 544 C CA . PRO A 1 72 ? 9.137 7.867 -11.688 1.00 84.81 72 PRO A CA 1
ATOM 545 C C . PRO A 1 72 ? 7.815 7.641 -10.938 1.00 84.81 72 PRO A C 1
ATOM 547 O O . PRO A 1 72 ? 7.845 7.453 -9.722 1.00 84.81 72 PRO A O 1
ATOM 550 N N . GLY A 1 73 ? 6.672 7.590 -11.637 1.00 83.75 73 GLY A N 1
ATOM 551 C CA . GLY A 1 73 ? 5.373 7.282 -11.019 1.00 83.75 73 GLY A CA 1
ATOM 552 C C . GLY A 1 73 ? 5.295 5.856 -10.461 1.00 83.75 73 GLY A C 1
ATOM 553 O O . GLY A 1 73 ? 4.807 5.640 -9.356 1.00 83.75 73 GLY A O 1
ATOM 554 N N . GLN A 1 74 ? 5.856 4.875 -11.172 1.00 85.00 74 GLN A N 1
ATOM 555 C CA . GLN A 1 74 ? 5.927 3.486 -10.698 1.00 85.00 74 GLN A CA 1
ATOM 556 C C . GLN A 1 74 ? 6.767 3.354 -9.416 1.00 85.00 74 GLN A C 1
ATOM 558 O O . GLN A 1 74 ? 6.331 2.724 -8.454 1.00 85.00 74 GLN A O 1
ATOM 563 N N . ILE A 1 75 ? 7.937 4.004 -9.355 1.00 86.88 75 ILE A N 1
ATOM 564 C CA . ILE A 1 75 ? 8.808 3.974 -8.164 1.00 86.88 75 ILE A CA 1
ATOM 565 C C . ILE A 1 75 ? 8.113 4.629 -6.964 1.00 86.88 75 ILE A C 1
ATOM 567 O O . ILE A 1 75 ? 8.117 4.072 -5.865 1.00 86.88 75 ILE A O 1
ATOM 571 N N . HIS A 1 76 ? 7.489 5.792 -7.169 1.00 86.69 76 HIS A N 1
ATOM 572 C CA . HIS A 1 76 ? 6.772 6.494 -6.108 1.00 86.69 76 HIS A CA 1
ATOM 573 C C . HIS A 1 76 ? 5.570 5.684 -5.590 1.00 86.69 76 HIS A C 1
ATOM 575 O O . HIS A 1 76 ? 5.370 5.586 -4.380 1.00 86.69 76 HIS A O 1
ATOM 581 N N . ALA A 1 77 ? 4.815 5.032 -6.482 1.00 84.50 77 ALA A N 1
ATOM 582 C CA . ALA A 1 77 ? 3.715 4.148 -6.102 1.00 84.50 77 ALA A CA 1
ATOM 583 C C . ALA A 1 77 ? 4.188 2.931 -5.291 1.00 84.50 77 ALA A C 1
ATOM 585 O O . ALA A 1 77 ? 3.581 2.612 -4.271 1.00 84.50 77 ALA A O 1
ATOM 586 N N . MET A 1 78 ? 5.282 2.275 -5.700 1.00 84.19 78 MET A N 1
ATOM 587 C CA . MET A 1 78 ? 5.848 1.144 -4.952 1.00 84.19 78 MET A CA 1
ATOM 588 C C . MET A 1 78 ? 6.336 1.563 -3.565 1.00 84.19 78 MET A C 1
ATOM 590 O O . MET A 1 78 ? 6.121 0.822 -2.611 1.00 84.19 78 MET A O 1
ATOM 594 N N . TRP A 1 79 ? 6.934 2.751 -3.431 1.00 85.94 79 TRP A N 1
ATOM 595 C CA . TRP A 1 79 ? 7.341 3.280 -2.129 1.00 85.94 79 TRP A CA 1
ATOM 596 C C . TRP A 1 79 ? 6.146 3.426 -1.179 1.00 85.94 79 TRP A C 1
ATOM 598 O O . TRP A 1 79 ? 6.198 2.914 -0.071 1.00 85.94 79 TRP A O 1
ATOM 608 N N . ILE A 1 80 ? 5.052 4.048 -1.634 1.00 82.19 80 ILE A N 1
ATOM 609 C CA . ILE A 1 80 ? 3.823 4.261 -0.842 1.00 82.19 80 ILE A CA 1
ATOM 610 C C . ILE A 1 80 ? 3.106 2.944 -0.487 1.00 82.19 80 ILE A C 1
ATOM 612 O O . ILE A 1 80 ? 2.403 2.861 0.516 1.00 82.19 80 ILE A O 1
ATOM 616 N N . VAL A 1 81 ? 3.196 1.922 -1.342 1.00 80.56 81 VAL A N 1
ATOM 617 C CA . VAL A 1 81 ? 2.525 0.633 -1.100 1.00 80.56 81 VAL A CA 1
ATOM 618 C C . VAL A 1 81 ? 3.331 -0.259 -0.153 1.00 80.56 81 VAL A C 1
ATOM 620 O O . VAL A 1 81 ? 2.725 -1.012 0.610 1.00 80.56 81 VAL A O 1
ATOM 623 N N . LEU A 1 82 ? 4.666 -0.186 -0.205 1.00 79.38 82 LEU A N 1
ATOM 624 C CA . LEU A 1 82 ? 5.573 -1.033 0.578 1.00 79.38 82 LEU A CA 1
ATOM 625 C C . LEU A 1 82 ? 5.973 -0.444 1.941 1.00 79.38 82 LEU A C 1
ATOM 627 O O . LEU A 1 82 ? 6.354 -1.222 2.815 1.00 79.38 82 LEU A O 1
ATOM 631 N N . PHE A 1 83 ? 5.904 0.879 2.122 1.00 78.69 83 PHE A N 1
ATOM 632 C CA . PHE A 1 83 ? 6.257 1.592 3.359 1.00 78.69 83 PHE A CA 1
ATOM 633 C C . PHE A 1 83 ? 5.089 2.429 3.878 1.00 78.69 83 PHE A C 1
ATOM 635 O O . PHE A 1 83 ? 4.896 2.433 5.115 1.00 78.69 83 PHE A O 1
#

pLDDT: mean 82.39, std 5.97, range [65.19, 92.31]

Radius of gyration: 23.58 Å; chains: 1; bounding box: 31×48×62 Å

Organism: NCBI:txid1618387

Foldseek 3Di:
DPVVVVVVVVVVVVVVVVVVVVVVVVVVVVDPVLVVLLVCCVVPVLVSLCVQPNPDPLSVVLVVLCVVDVVVSSVSSCVSSVD

Sequence (83 aa):
MQRIDNININISLAGIQKVMGDISLRLSHLSGNDVAFIILAIILPPIAVLLKVGLTTQFWINVILTILGVIPGQIHAMWIVLF

Secondary structure (DSSP, 8-state):
-HHHHHHHHHHHHHHHHHHHHHHHHHHHT--THHHHHHHHHHH-HHHHHHHHH-SSHHHHHHHHHHHH-HHHHHHHHHHHHH-